Protein AF-A0A1H9MTZ1-F1 (afdb_monomer_lite)

Radius of gyration: 13.98 Å; chains: 1; bounding box: 29×16×42 Å

Structure (mmCIF, N/CA/C/O backbone):
data_AF-A0A1H9MTZ1-F1
#
_entry.id   AF-A0A1H9MTZ1-F1
#
loop_
_atom_site.group_PDB
_atom_site.id
_atom_site.type_symbol
_atom_site.label_atom_id
_atom_site.label_alt_id
_atom_site.label_comp_id
_atom_site.label_asym_id
_atom_site.label_entity_id
_atom_site.label_seq_id
_atom_site.pdbx_PDB_ins_code
_atom_site.Cartn_x
_atom_site.Cartn_y
_atom_site.Cartn_z
_atom_site.occupancy
_atom_site.B_iso_or_equiv
_atom_site.auth_seq_id
_atom_site.auth_comp_id
_atom_site.auth_asym_id
_atom_site.auth_atom_id
_atom_site.pdbx_PDB_model_num
ATOM 1 N N . MET A 1 1 ? -15.531 -0.911 13.288 1.00 67.50 1 MET A N 1
ATOM 2 C CA . MET A 1 1 ? -14.460 -1.926 13.143 1.00 67.50 1 MET A CA 1
ATOM 3 C C . MET A 1 1 ? -14.478 -2.668 11.795 1.00 67.50 1 MET A C 1
ATOM 5 O O . MET A 1 1 ? -13.452 -2.659 11.123 1.00 67.50 1 MET A O 1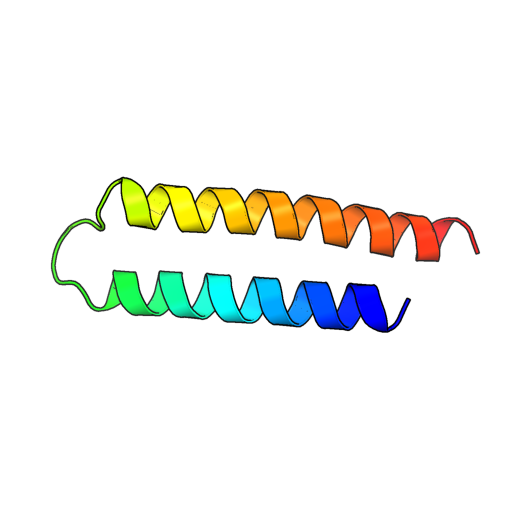
ATOM 9 N N . ILE A 1 2 ? -15.601 -3.262 11.348 1.00 86.25 2 ILE A N 1
ATOM 10 C CA . ILE A 1 2 ? -15.665 -4.035 10.079 1.00 86.25 2 ILE A CA 1
ATOM 11 C C . ILE A 1 2 ? -15.302 -3.184 8.848 1.00 86.25 2 ILE A C 1
ATOM 13 O O . ILE A 1 2 ? -14.575 -3.652 7.972 1.00 86.25 2 ILE A O 1
ATOM 17 N N . ASP A 1 3 ? -15.744 -1.926 8.787 1.00 95.19 3 ASP A N 1
ATOM 18 C CA . ASP A 1 3 ? -15.490 -1.066 7.622 1.00 95.19 3 ASP A CA 1
ATOM 19 C C . ASP A 1 3 ? -14.015 -0.691 7.460 1.00 95.19 3 ASP A C 1
ATOM 21 O O . ASP A 1 3 ? -13.491 -0.715 6.346 1.00 95.19 3 ASP A O 1
ATOM 25 N N . LEU A 1 4 ? -13.311 -0.436 8.569 1.00 96.38 4 LEU A N 1
ATOM 26 C CA . LEU A 1 4 ? -11.871 -0.171 8.556 1.00 96.38 4 LEU A CA 1
ATOM 27 C C . LEU A 1 4 ? -11.080 -1.411 8.135 1.00 96.38 4 LEU A C 1
ATOM 29 O O . LEU A 1 4 ? -10.169 -1.308 7.321 1.00 96.38 4 LEU A O 1
ATOM 33 N N . GLN A 1 5 ? -11.461 -2.600 8.612 1.00 97.19 5 GLN A N 1
ATOM 34 C CA . GLN A 1 5 ? -10.836 -3.854 8.179 1.00 97.19 5 GLN A CA 1
ATOM 35 C C . GLN A 1 5 ? -11.067 -4.120 6.683 1.00 97.19 5 GLN A C 1
ATOM 37 O O . GLN A 1 5 ? -10.145 -4.528 5.974 1.00 97.19 5 GLN A O 1
ATOM 42 N N . ARG A 1 6 ? -12.274 -3.839 6.170 1.00 98.00 6 ARG A N 1
ATOM 43 C CA . ARG A 1 6 ? -12.580 -3.925 4.731 1.00 98.00 6 ARG A CA 1
ATOM 44 C C . ARG A 1 6 ? -11.792 -2.900 3.917 1.00 98.00 6 ARG A C 1
ATOM 46 O O . ARG A 1 6 ? -11.332 -3.221 2.821 1.00 98.00 6 ARG A O 1
ATOM 53 N N . LEU A 1 7 ? -11.627 -1.678 4.421 1.00 98.06 7 LEU A N 1
ATOM 54 C CA . LEU A 1 7 ? -10.784 -0.662 3.793 1.00 98.06 7 LEU A CA 1
ATOM 55 C C . LEU A 1 7 ? -9.320 -1.113 3.754 1.00 98.06 7 LEU A C 1
ATOM 57 O O . LEU A 1 7 ? -8.733 -1.137 2.677 1.00 98.06 7 LEU A O 1
ATOM 61 N N . LEU A 1 8 ? -8.774 -1.562 4.886 1.00 98.38 8 LEU A N 1
ATOM 62 C CA . LEU A 1 8 ? -7.403 -2.060 4.987 1.00 98.38 8 LEU A CA 1
ATOM 63 C C . LEU A 1 8 ? -7.141 -3.206 4.007 1.00 98.38 8 LEU A C 1
ATOM 65 O O . LEU A 1 8 ? -6.108 -3.226 3.341 1.00 98.38 8 LEU A O 1
ATOM 69 N N . LYS A 1 9 ? -8.088 -4.144 3.885 1.00 98.44 9 LYS A N 1
ATOM 70 C CA . LYS A 1 9 ? -7.988 -5.241 2.918 1.00 98.44 9 LYS A CA 1
ATOM 71 C C . LYS A 1 9 ? -7.887 -4.716 1.484 1.00 98.44 9 LYS A C 1
ATOM 73 O O . LYS A 1 9 ? -6.979 -5.118 0.768 1.00 98.44 9 LYS A O 1
ATOM 78 N N . ARG A 1 10 ? -8.776 -3.800 1.078 1.00 98.62 10 ARG A N 1
ATOM 79 C CA . ARG A 1 10 ? -8.764 -3.220 -0.278 1.00 98.62 10 ARG A CA 1
ATOM 80 C C . ARG A 1 10 ? -7.460 -2.478 -0.578 1.00 98.62 10 ARG A C 1
ATOM 82 O O . ARG A 1 10 ? -6.915 -2.647 -1.662 1.00 98.62 10 ARG A O 1
ATOM 89 N N . LEU A 1 11 ? -6.942 -1.714 0.385 1.00 98.62 11 LEU A N 1
ATOM 90 C CA . LEU A 1 11 ? -5.669 -1.002 0.243 1.00 98.62 11 LEU A CA 1
ATOM 91 C C . LEU A 1 11 ? -4.489 -1.967 0.054 1.00 98.62 11 LEU A C 1
ATOM 93 O O . LEU A 1 11 ? -3.688 -1.786 -0.859 1.00 98.62 11 LEU A O 1
ATOM 97 N N . LYS A 1 12 ? -4.412 -3.027 0.871 1.00 98.56 12 LYS A N 1
ATOM 98 C CA . LYS A 1 12 ? -3.369 -4.061 0.758 1.00 98.56 12 LYS A CA 1
ATOM 99 C C . LYS A 1 12 ? -3.463 -4.851 -0.548 1.00 98.56 12 LYS A C 1
ATOM 101 O O . LYS A 1 12 ? -2.435 -5.166 -1.143 1.00 98.56 12 LYS A O 1
ATOM 106 N N . ASP A 1 13 ? -4.678 -5.170 -0.991 1.00 98.69 13 ASP A N 1
ATOM 107 C CA . ASP A 1 13 ? -4.901 -5.871 -2.258 1.00 98.69 13 ASP A CA 1
ATOM 108 C C . ASP A 1 13 ? -4.424 -5.018 -3.446 1.00 98.69 13 ASP A C 1
ATOM 110 O O . ASP A 1 13 ? -3.733 -5.530 -4.328 1.00 98.69 13 ASP A O 1
ATOM 114 N N . GLU A 1 14 ? -4.718 -3.715 -3.442 1.00 98.50 14 GLU A N 1
ATOM 115 C CA . GLU A 1 14 ? -4.277 -2.793 -4.493 1.00 98.50 14 GLU A CA 1
ATOM 116 C C . GLU A 1 14 ? -2.759 -2.570 -4.479 1.00 98.50 14 GLU A C 1
ATOM 118 O O . GLU A 1 14 ? -2.115 -2.661 -5.525 1.00 98.50 14 GLU A O 1
ATOM 123 N N . GLN A 1 15 ? -2.158 -2.369 -3.301 1.00 98.50 15 GLN A N 1
ATOM 124 C CA . GLN A 1 15 ? -0.703 -2.260 -3.159 1.00 98.50 15 GLN A CA 1
ATOM 125 C C . GLN A 1 15 ? -0.009 -3.513 -3.711 1.00 98.50 15 GLN A C 1
ATOM 127 O O . GLN A 1 15 ? 0.903 -3.413 -4.532 1.00 98.50 15 GLN A O 1
ATOM 132 N N . ARG A 1 16 ? -0.485 -4.707 -3.326 1.00 98.50 16 ARG A N 1
ATOM 133 C CA . ARG A 1 16 ? 0.030 -5.982 -3.840 1.00 98.50 16 ARG A CA 1
ATOM 134 C C . ARG A 1 16 ? -0.116 -6.064 -5.357 1.00 98.50 16 ARG A C 1
ATOM 136 O O . ARG A 1 16 ? 0.822 -6.488 -6.028 1.00 98.50 16 ARG A O 1
ATOM 143 N N . ARG A 1 17 ? -1.269 -5.670 -5.904 1.00 98.44 17 ARG A N 1
ATOM 144 C CA . ARG A 1 17 ? -1.516 -5.673 -7.351 1.00 98.44 17 ARG A CA 1
ATOM 145 C C . ARG A 1 17 ? -0.507 -4.795 -8.091 1.00 98.44 17 ARG A C 1
ATOM 147 O O . ARG A 1 17 ? 0.040 -5.246 -9.094 1.00 98.44 17 ARG A O 1
ATOM 154 N N . LEU A 1 18 ? -0.240 -3.584 -7.598 1.00 97.81 18 LEU A N 1
ATOM 155 C CA . LEU A 1 18 ? 0.729 -2.665 -8.200 1.00 97.81 18 LEU A CA 1
ATOM 156 C C . LEU A 1 18 ? 2.160 -3.200 -8.112 1.00 97.81 18 LEU A C 1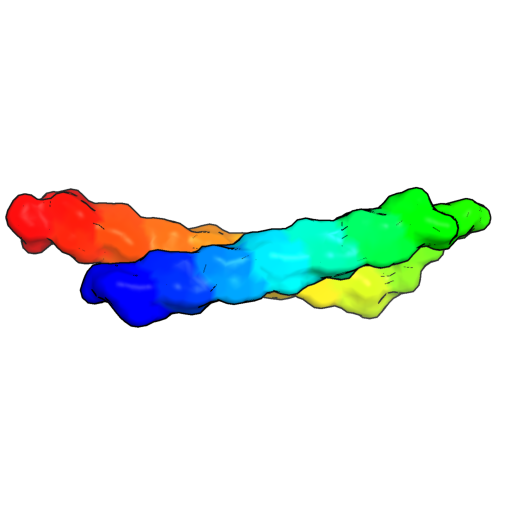
ATOM 158 O O . LEU A 1 18 ? 2.855 -3.217 -9.123 1.00 97.81 18 LEU A O 1
ATOM 162 N N . VAL A 1 19 ? 2.579 -3.708 -6.951 1.00 97.50 19 VAL A N 1
ATOM 163 C CA . VAL A 1 19 ? 3.913 -4.309 -6.778 1.00 97.50 19 VAL A CA 1
ATOM 164 C C . VAL A 1 19 ? 4.114 -5.494 -7.725 1.00 97.50 19 VAL A C 1
ATOM 166 O O . VAL A 1 19 ? 5.130 -5.571 -8.410 1.00 97.50 19 VAL A O 1
ATOM 169 N N . LEU A 1 20 ? 3.123 -6.383 -7.836 1.00 98.00 20 LEU A N 1
ATOM 170 C CA . LEU A 1 20 ? 3.179 -7.512 -8.768 1.00 98.00 20 LEU A CA 1
ATOM 171 C C . LEU A 1 20 ? 3.160 -7.074 -10.236 1.00 98.00 20 LEU A C 1
ATOM 173 O O . LEU A 1 20 ? 3.750 -7.751 -11.073 1.00 98.00 20 LEU A O 1
ATOM 177 N N . ALA A 1 21 ? 2.476 -5.979 -10.572 1.00 96.31 21 ALA A N 1
ATOM 178 C CA . ALA A 1 21 ? 2.493 -5.428 -11.924 1.00 96.31 21 ALA A CA 1
ATOM 179 C C . ALA A 1 21 ? 3.873 -4.852 -12.271 1.00 96.31 21 ALA A C 1
ATOM 181 O O . ALA A 1 21 ? 4.398 -5.154 -13.338 1.00 96.31 21 ALA A O 1
ATOM 182 N N . MET A 1 22 ? 4.482 -4.096 -11.352 1.00 96.44 22 MET A N 1
ATOM 183 C CA . MET A 1 22 ? 5.833 -3.551 -11.508 1.00 96.44 22 MET A CA 1
ATOM 184 C C . MET A 1 22 ? 6.886 -4.655 -11.651 1.00 96.44 22 MET A C 1
ATOM 186 O O . MET A 1 22 ? 7.759 -4.551 -12.502 1.00 96.44 22 MET A O 1
ATOM 190 N N . ALA A 1 23 ? 6.765 -5.744 -10.887 1.00 96.00 23 ALA A N 1
ATOM 191 C CA . ALA A 1 23 ? 7.692 -6.877 -10.948 1.00 96.00 23 ALA A CA 1
ATOM 192 C C . ALA A 1 23 ? 7.686 -7.636 -12.291 1.00 96.00 23 ALA A C 1
ATOM 194 O O . ALA A 1 23 ? 8.596 -8.416 -12.551 1.00 96.00 23 ALA A O 1
ATOM 195 N N . LYS A 1 24 ? 6.663 -7.447 -13.137 1.00 96.06 24 LYS A N 1
ATOM 196 C CA . LYS A 1 24 ? 6.596 -8.049 -14.483 1.00 96.06 24 LYS A CA 1
ATOM 197 C C . LYS A 1 24 ? 7.329 -7.232 -15.545 1.00 96.06 24 LYS A C 1
ATOM 199 O O . LYS A 1 24 ? 7.459 -7.699 -16.673 1.00 96.06 24 LYS A O 1
ATOM 204 N N . ILE A 1 25 ? 7.725 -6.006 -15.220 1.00 93.50 25 ILE A N 1
ATOM 205 C CA . ILE A 1 25 ? 8.423 -5.120 -16.143 1.00 93.50 25 ILE A CA 1
ATOM 206 C C . ILE A 1 25 ? 9.909 -5.470 -16.067 1.00 93.50 25 ILE A C 1
ATOM 208 O O . ILE A 1 25 ? 10.499 -5.404 -14.993 1.00 93.50 25 ILE A O 1
ATOM 212 N N . ASP A 1 26 ? 10.524 -5.807 -17.201 1.00 92.81 26 ASP A N 1
ATOM 213 C CA . ASP A 1 26 ? 11.976 -6.030 -17.310 1.00 92.81 26 ASP A CA 1
ATOM 214 C C . ASP A 1 26 ? 12.738 -4.691 -17.397 1.00 92.81 26 ASP A C 1
ATOM 216 O O . ASP A 1 26 ? 13.515 -4.421 -18.310 1.00 92.81 26 ASP A O 1
ATOM 220 N N . ALA A 1 27 ? 12.388 -3.774 -16.496 1.00 94.44 27 ALA A N 1
ATOM 221 C CA . ALA A 1 27 ? 12.952 -2.441 -16.359 1.00 94.44 27 ALA A CA 1
ATOM 222 C C . ALA A 1 27 ? 12.579 -1.863 -14.987 1.00 94.44 27 ALA A C 1
ATOM 224 O O . ALA A 1 27 ? 11.683 -2.355 -14.299 1.00 94.44 27 ALA A O 1
ATOM 225 N N . LEU A 1 28 ? 13.238 -0.769 -14.601 1.00 94.44 28 LEU A N 1
ATOM 226 C CA . LEU A 1 28 ? 12.855 -0.035 -13.399 1.00 94.44 28 LEU A CA 1
ATOM 227 C C . LEU A 1 28 ? 11.435 0.545 -13.543 1.00 94.44 28 LEU A C 1
ATOM 229 O O . LEU A 1 28 ? 11.132 1.160 -14.570 1.00 94.44 28 LEU A O 1
ATOM 233 N N . PRO A 1 29 ? 10.575 0.404 -12.518 1.00 93.94 29 PRO A N 1
ATOM 234 C CA . PRO A 1 29 ? 9.259 1.026 -12.520 1.00 93.94 29 PRO A CA 1
ATOM 235 C C . PRO A 1 29 ? 9.354 2.549 -12.593 1.00 93.94 29 PRO A C 1
ATOM 237 O O . PRO A 1 29 ? 10.311 3.156 -12.106 1.00 93.94 29 PRO A O 1
ATOM 240 N N . SER A 1 30 ? 8.331 3.184 -13.166 1.00 96.12 30 SER A N 1
ATOM 241 C CA . SER A 1 30 ? 8.298 4.641 -13.247 1.00 96.12 30 SER A CA 1
ATOM 242 C C . SER A 1 30 ? 8.263 5.269 -11.847 1.00 96.12 30 SER A C 1
ATOM 244 O O . SER A 1 30 ? 7.665 4.719 -10.919 1.00 96.12 30 SER A O 1
ATOM 246 N N . HIS A 1 31 ? 8.838 6.468 -11.695 1.00 96.62 31 HIS A N 1
ATOM 247 C CA . HIS A 1 31 ? 8.743 7.237 -10.445 1.00 96.62 31 HIS A CA 1
ATOM 248 C C . HIS A 1 31 ? 7.283 7.402 -9.985 1.00 96.62 31 HIS A C 1
ATOM 250 O O . HIS A 1 31 ? 6.985 7.347 -8.795 1.00 96.62 31 HIS A O 1
ATOM 256 N N . THR A 1 32 ? 6.358 7.563 -10.933 1.00 97.00 32 THR A N 1
ATOM 257 C CA . THR A 1 32 ? 4.923 7.657 -10.655 1.00 97.00 32 THR A CA 1
ATOM 258 C C . THR A 1 32 ? 4.371 6.376 -10.029 1.00 97.00 32 THR A C 1
ATOM 260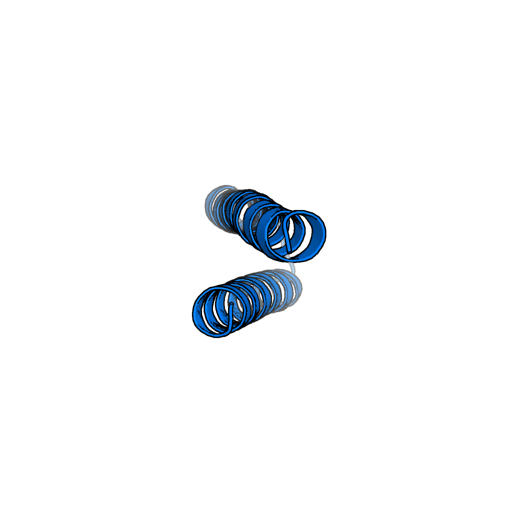 O O . THR A 1 32 ? 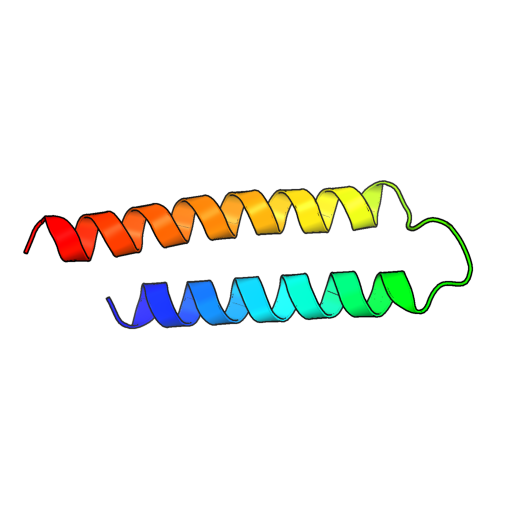3.574 6.459 -9.097 1.00 97.00 32 THR A O 1
ATOM 263 N N . ASP A 1 33 ? 4.783 5.199 -10.500 1.00 96.12 33 ASP A N 1
ATOM 264 C CA . ASP A 1 33 ? 4.304 3.925 -9.951 1.00 96.12 33 ASP A CA 1
ATOM 265 C C . ASP A 1 33 ? 4.900 3.642 -8.570 1.00 96.12 33 ASP A C 1
ATOM 267 O O . ASP A 1 33 ? 4.170 3.248 -7.659 1.00 96.12 33 ASP A O 1
ATOM 271 N N . VAL A 1 34 ? 6.185 3.953 -8.374 1.00 97.44 34 VAL A N 1
ATOM 272 C CA . VAL A 1 34 ? 6.829 3.891 -7.052 1.00 97.44 34 VAL A CA 1
ATOM 273 C C . VAL A 1 34 ? 6.127 4.830 -6.065 1.00 97.44 34 VAL A C 1
ATOM 275 O O . VAL A 1 34 ? 5.804 4.427 -4.948 1.00 97.44 34 VAL A O 1
ATOM 278 N N . LYS A 1 35 ? 5.809 6.061 -6.486 1.00 98.12 35 LYS A N 1
ATOM 279 C CA . LYS A 1 35 ? 5.090 7.035 -5.655 1.00 98.12 35 LYS A CA 1
ATOM 280 C C . LYS A 1 35 ? 3.694 6.545 -5.258 1.00 98.12 35 LYS A C 1
ATOM 282 O O . LYS A 1 35 ? 3.335 6.664 -4.091 1.00 98.12 35 LYS A O 1
ATOM 287 N N . LYS A 1 36 ? 2.929 5.948 -6.181 1.00 98.12 36 LYS A N 1
ATOM 288 C CA . LYS A 1 36 ? 1.606 5.369 -5.867 1.00 98.12 36 LYS A CA 1
ATOM 289 C C . LYS A 1 36 ? 1.690 4.282 -4.795 1.00 98.12 36 LYS A C 1
ATOM 291 O O . LYS A 1 36 ? 0.823 4.214 -3.928 1.00 98.12 36 LYS A O 1
ATOM 296 N N . VAL A 1 37 ? 2.719 3.431 -4.838 1.00 98.31 37 VAL A N 1
ATOM 297 C CA . VAL A 1 37 ? 2.921 2.405 -3.803 1.00 98.31 37 VAL A CA 1
ATOM 298 C C . VAL A 1 37 ? 3.244 3.041 -2.453 1.00 98.31 37 VAL A C 1
ATOM 300 O O . VAL A 1 37 ? 2.619 2.668 -1.464 1.00 98.31 37 VAL A O 1
ATOM 303 N N . ALA A 1 38 ? 4.122 4.045 -2.415 1.00 98.31 38 ALA A N 1
ATOM 304 C CA . ALA A 1 38 ? 4.437 4.768 -1.180 1.00 98.31 38 ALA A CA 1
ATOM 305 C C . ALA A 1 38 ? 3.201 5.469 -0.574 1.00 98.31 38 ALA A C 1
ATOM 307 O O . ALA A 1 38 ? 2.998 5.472 0.640 1.00 98.31 38 ALA A O 1
ATOM 308 N N . GLU A 1 39 ? 2.328 6.041 -1.406 1.00 98.50 39 GLU A N 1
ATOM 309 C CA . GLU A 1 39 ? 1.065 6.642 -0.956 1.00 98.50 39 GLU A CA 1
ATOM 310 C C . GLU A 1 39 ? 0.111 5.595 -0.356 1.00 98.50 39 GLU A C 1
ATOM 312 O O . GLU A 1 39 ? -0.498 5.839 0.690 1.00 98.50 39 GLU A O 1
ATOM 317 N N . LEU A 1 40 ? 0.024 4.406 -0.962 1.00 98.56 40 LEU A N 1
ATOM 318 C CA . LEU A 1 40 ? -0.753 3.293 -0.412 1.00 98.56 40 LEU A CA 1
ATOM 319 C C . LEU A 1 40 ? -0.173 2.778 0.908 1.00 98.56 40 LEU A C 1
ATOM 321 O O . LEU A 1 40 ? -0.943 2.469 1.814 1.00 98.56 40 LEU A O 1
ATOM 325 N N . GLU A 1 41 ? 1.151 2.719 1.053 1.00 98.56 41 GLU A N 1
ATOM 326 C CA . GLU A 1 41 ? 1.814 2.341 2.310 1.00 98.56 41 GLU A CA 1
ATOM 327 C C . GLU A 1 41 ? 1.453 3.291 3.447 1.00 98.56 41 GLU A C 1
ATOM 329 O O . GLU A 1 41 ? 1.040 2.845 4.520 1.00 98.56 41 GLU A O 1
ATOM 334 N N . ASN A 1 42 ? 1.509 4.598 3.187 1.00 98.62 42 ASN A N 1
ATOM 335 C CA . ASN A 1 42 ? 1.099 5.611 4.156 1.00 98.62 42 ASN A CA 1
ATOM 336 C C . ASN A 1 42 ? -0.380 5.464 4.546 1.00 98.62 42 ASN A C 1
ATOM 338 O O . ASN A 1 42 ? -0.718 5.505 5.730 1.00 98.62 42 ASN A O 1
ATOM 342 N N . ALA A 1 43 ? -1.266 5.228 3.574 1.00 98.50 43 ALA A N 1
ATOM 343 C CA . ALA A 1 43 ? -2.684 4.996 3.847 1.00 98.50 43 ALA A CA 1
ATOM 344 C C . ALA A 1 43 ? -2.923 3.712 4.667 1.00 98.50 43 ALA A C 1
ATOM 346 O O . ALA A 1 43 ? -3.739 3.705 5.589 1.00 98.50 43 ALA A O 1
ATOM 347 N N . ILE A 1 44 ? -2.201 2.628 4.367 1.00 98.69 44 ILE A N 1
ATOM 348 C CA . ILE A 1 44 ? -2.268 1.358 5.105 1.00 98.69 44 ILE A CA 1
ATOM 349 C C . ILE A 1 44 ? -1.821 1.550 6.554 1.00 98.69 44 ILE A C 1
ATOM 351 O O . ILE A 1 44 ? -2.489 1.034 7.455 1.00 98.69 44 ILE A O 1
ATOM 355 N N . LEU A 1 45 ? -0.730 2.285 6.785 1.00 98.62 45 LEU A N 1
ATOM 356 C CA . LEU A 1 45 ? -0.240 2.602 8.128 1.00 98.62 45 LEU A CA 1
ATOM 357 C C . LEU A 1 45 ? -1.283 3.398 8.917 1.00 98.62 45 LEU A C 1
ATOM 359 O O . LEU A 1 45 ? -1.636 2.994 10.023 1.00 98.62 45 LEU A O 1
ATOM 363 N N . ALA A 1 46 ? -1.843 4.454 8.321 1.00 98.31 46 ALA A N 1
ATOM 364 C CA . ALA A 1 46 ? -2.870 5.275 8.958 1.00 98.31 46 ALA A CA 1
ATOM 365 C C . ALA A 1 46 ? -4.122 4.459 9.328 1.00 98.31 46 ALA A C 1
ATOM 367 O O . ALA A 1 46 ? -4.581 4.499 10.466 1.00 98.31 46 ALA A O 1
ATOM 368 N N . VAL A 1 47 ? -4.656 3.658 8.399 1.00 98.12 47 VAL A N 1
ATOM 369 C CA . VAL A 1 47 ? -5.844 2.826 8.668 1.00 98.12 47 VAL A CA 1
ATOM 370 C C . VAL A 1 47 ? -5.549 1.744 9.710 1.00 98.12 47 VAL A C 1
ATOM 372 O O . VAL A 1 47 ? -6.409 1.443 10.538 1.00 98.12 47 VAL A O 1
ATOM 375 N N . SER A 1 48 ? -4.348 1.161 9.692 1.00 97.81 48 SER A N 1
ATOM 376 C CA . SER A 1 48 ? -3.944 0.165 10.691 1.00 97.81 48 SER A CA 1
ATOM 377 C C . SER A 1 48 ? -3.868 0.78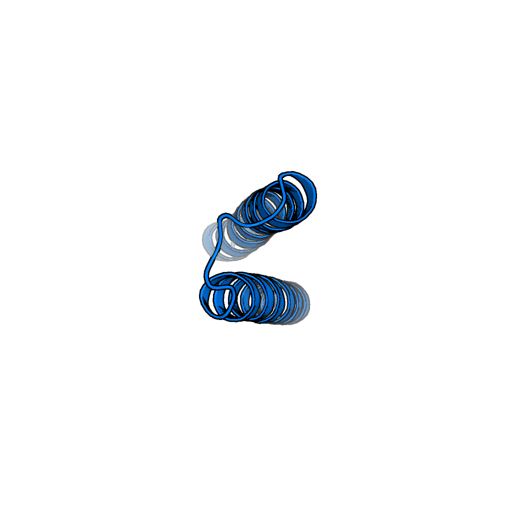1 12.086 1.00 97.81 48 SER A C 1
ATOM 379 O O . SER A 1 48 ? -4.388 0.179 13.019 1.00 97.81 48 SER A O 1
ATOM 381 N N . ALA A 1 49 ? -3.310 1.989 12.220 1.00 97.62 49 ALA A N 1
ATOM 382 C CA . ALA A 1 49 ? -3.255 2.704 13.494 1.00 97.62 49 ALA A CA 1
ATOM 383 C C . ALA A 1 49 ? -4.658 2.925 14.080 1.00 97.62 49 ALA A C 1
ATOM 385 O O . ALA A 1 49 ? -4.909 2.534 15.215 1.00 97.62 49 ALA A O 1
ATOM 386 N N . VAL A 1 50 ? -5.611 3.408 13.275 1.00 97.12 50 VAL A N 1
ATOM 387 C CA . VAL A 1 50 ? -7.001 3.613 13.727 1.00 97.12 50 VAL A CA 1
ATOM 388 C C . VAL A 1 50 ? -7.669 2.296 14.152 1.00 97.12 50 VAL A C 1
ATOM 390 O O . VAL A 1 50 ? -8.456 2.265 15.097 1.00 97.12 50 VAL A O 1
ATOM 393 N N . ILE A 1 51 ? -7.377 1.179 13.476 1.00 96.50 51 ILE A N 1
ATOM 394 C CA . ILE A 1 51 ? -7.885 -0.139 13.891 1.00 96.50 51 ILE A CA 1
ATOM 395 C C . ILE A 1 51 ? -7.315 -0.543 15.255 1.00 96.50 51 ILE A C 1
ATOM 397 O O . ILE A 1 51 ? -8.064 -1.051 16.088 1.00 96.50 51 ILE A O 1
ATOM 401 N N . GLU A 1 52 ? -6.016 -0.346 15.483 1.00 95.81 52 GLU A N 1
ATOM 402 C CA . GLU A 1 52 ? -5.369 -0.683 16.755 1.00 95.81 52 GLU A CA 1
ATOM 403 C C . GLU A 1 52 ? -5.837 0.226 17.900 1.00 95.81 52 GLU A C 1
ATOM 405 O O . GLU A 1 52 ? -6.086 -0.262 19.003 1.00 95.81 52 GLU A O 1
ATOM 410 N N . GLU A 1 53 ? -6.075 1.511 17.639 1.00 94.88 53 GLU A N 1
ATOM 411 C CA . GLU A 1 53 ? -6.714 2.431 18.590 1.00 94.88 53 GLU A CA 1
ATOM 412 C C . GLU A 1 53 ? -8.111 1.935 18.996 1.00 94.88 53 GLU A C 1
ATOM 414 O O . GLU A 1 53 ? -8.431 1.877 20.182 1.00 94.88 53 GLU A O 1
ATOM 419 N N . GLN A 1 54 ? -8.931 1.480 18.038 1.00 92.19 54 GLN A N 1
ATOM 420 C CA . GLN A 1 54 ? -10.265 0.936 18.340 1.00 92.19 54 GLN A CA 1
ATOM 421 C C . GLN A 1 54 ? -10.226 -0.361 19.157 1.00 92.19 54 GLN A C 1
ATOM 423 O O . GLN A 1 54 ? -11.177 -0.647 19.882 1.00 92.19 54 GLN A O 1
ATOM 428 N N . LYS A 1 55 ? -9.164 -1.162 19.023 1.00 88.75 55 LYS A N 1
ATOM 429 C CA . LYS A 1 55 ? -8.991 -2.407 19.787 1.00 88.75 55 LYS A CA 1
ATOM 430 C C . LYS A 1 55 ? -8.442 -2.167 21.189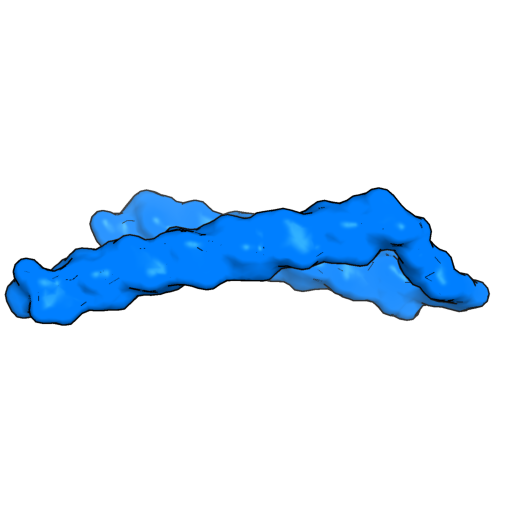 1.00 88.75 55 LYS A C 1
ATOM 432 O O . LYS A 1 55 ? -8.822 -2.885 22.101 1.00 88.75 55 LYS A O 1
ATOM 437 N N . SER A 1 56 ? -7.525 -1.214 21.335 1.00 85.38 56 SER A N 1
ATOM 438 C CA . SER A 1 56 ? -6.863 -0.906 22.609 1.00 85.38 56 SER A CA 1
ATOM 439 C C . SER A 1 56 ? -7.687 0.021 23.507 1.00 85.38 56 SER A C 1
ATOM 441 O O . SER A 1 56 ? -7.479 0.022 24.715 1.00 85.38 56 SER A O 1
ATOM 443 N N . GLY A 1 57 ? -8.631 0.777 22.938 1.00 69.12 57 GLY A N 1
ATOM 444 C CA . GLY A 1 57 ? -9.586 1.617 23.667 1.00 69.12 57 GLY A CA 1
ATOM 445 C C . GLY A 1 57 ? -10.948 0.974 23.971 1.00 69.12 57 GLY A C 1
ATOM 446 O O . GLY A 1 57 ? -11.880 1.723 24.259 1.00 69.12 57 GLY A O 1
ATOM 447 N N . SER A 1 58 ? -11.095 -0.357 23.856 1.00 53.53 58 SER A N 1
ATOM 448 C CA . SER A 1 58 ? -12.311 -1.108 24.245 1.00 53.53 58 SER A CA 1
ATOM 449 C C . SER A 1 58 ? -12.139 -1.839 25.570 1.00 53.53 58 SER A C 1
ATOM 451 O O . SER A 1 58 ? -11.070 -2.461 25.753 1.00 53.53 58 SER A O 1
#

Foldseek 3Di:
DVVLVVVLVVLVVVLVVLVVVQVVDPDHDDPVSVVVSVVSVVVNVVSVVVVVVVVVVD

Sequence (58 aa):
MIDLQRLLKRLKDEQRRLVLAMAKIDALPSHTDVKKVAELENAILAVSAVIEEQKSGS

Secondary structure (DSSP, 8-state):
-HHHHHHHHHHHHHHHHHHHHHTTSSSPPPHHHHHHHHHHHHHHHHHHHHHHHHHHT-

pLDDT: mean 94.87, std 8.03, range [53.53, 98.69]

Organism: NCBI:txid1855383